Protein AF-A0A7S0H2W8-F1 (afdb_monomer_lite)

Foldseek 3Di:
DVVLLVVLVVLQVVLVVCLVVVVLVSSLVSLVSSLVSLVVVLVVCVPPPVNPPVVVNVVSVVVSVVSVVVSVVSVVSNVVVVCVVDDVPDPVNVVVVVVVVVVVVVVVVD

Sequence (110 aa):
TLVGLRAAGDQLRLAREFAVLGDYDTSRVYYQGVLSQVSRHVDAVDRDEDASDPYRKGKWHRVRAQLADEFKSVSALDLERAVFSTRPGSDAAADRARGAAAAQREGQAR

Organism: Micromonas pusilla (NCBI:txid38833)

Structure (mmCIF, N/CA/C/O backbone):
data_AF-A0A7S0H2W8-F1
#
_entry.id   AF-A0A7S0H2W8-F1
#
loop_
_atom_site.group_PDB
_atom_site.id
_atom_site.type_symbol
_atom_site.label_atom_id
_atom_site.label_alt_id
_atom_site.label_comp_id
_atom_site.label_asym_id
_atom_site.label_entity_id
_atom_site.label_seq_id
_atom_site.pdbx_PDB_ins_code
_atom_site.Cartn_x
_atom_site.Cartn_y
_atom_site.Cartn_z
_atom_site.occupancy
_atom_site.B_iso_or_equiv
_atom_site.auth_seq_id
_atom_site.auth_comp_id
_atom_site.auth_asym_id
_atom_site.auth_atom_id
_atom_site.pdbx_PDB_model_num
ATOM 1 N N . THR A 1 1 ? 1.760 -5.897 -21.029 1.00 52.69 1 THR A N 1
ATOM 2 C CA . THR A 1 1 ? 2.136 -5.161 -19.797 1.00 52.69 1 THR A CA 1
ATOM 3 C C . THR A 1 1 ? 1.343 -3.869 -19.588 1.00 52.69 1 THR A C 1
ATOM 5 O O . THR A 1 1 ? 0.982 -3.597 -18.454 1.00 52.69 1 THR A O 1
ATOM 8 N N . LEU A 1 2 ? 0.962 -3.117 -20.634 1.00 53.91 2 LEU A N 1
ATOM 9 C CA . LEU A 1 2 ? 0.207 -1.847 -20.510 1.00 53.91 2 LEU A CA 1
ATOM 10 C C . LEU A 1 2 ? -1.246 -1.953 -19.988 1.00 53.91 2 LEU A C 1
ATOM 12 O O . LEU A 1 2 ? -1.689 -1.067 -19.263 1.00 53.91 2 LEU A O 1
ATOM 16 N N . VAL A 1 3 ? -1.981 -3.027 -20.307 1.00 58.78 3 VAL A N 1
ATOM 17 C CA . VAL A 1 3 ? -3.389 -3.196 -19.871 1.00 58.78 3 VAL A CA 1
ATOM 18 C C . VAL A 1 3 ? -3.501 -3.348 -18.348 1.00 58.78 3 VAL A C 1
ATOM 20 O O . VAL A 1 3 ? -4.377 -2.745 -17.735 1.00 58.78 3 VAL A O 1
ATOM 23 N N . GLY A 1 4 ? -2.570 -4.081 -17.725 1.00 72.56 4 GLY A N 1
ATOM 24 C CA . GLY A 1 4 ? -2.546 -4.255 -16.269 1.00 72.56 4 GLY A CA 1
ATOM 25 C C . GLY A 1 4 ? -2.274 -2.947 -15.526 1.00 72.56 4 GLY A C 1
ATOM 26 O O . GLY A 1 4 ? -2.894 -2.672 -14.511 1.00 72.56 4 GLY A O 1
ATOM 27 N N . LEU A 1 5 ? -1.417 -2.083 -16.072 1.00 79.44 5 LEU A N 1
ATOM 28 C CA . LEU A 1 5 ? -1.057 -0.820 -15.424 1.00 79.44 5 LEU A CA 1
ATOM 29 C C . LEU A 1 5 ? -2.190 0.217 -15.464 1.00 79.44 5 LEU A C 1
ATOM 31 O O . LEU A 1 5 ? -2.321 1.021 -14.545 1.00 79.44 5 LEU A O 1
ATOM 35 N N . ARG A 1 6 ? -3.032 0.184 -16.506 1.00 84.00 6 ARG A N 1
ATOM 36 C CA . ARG A 1 6 ? -4.236 1.023 -16.576 1.00 84.00 6 ARG A CA 1
ATOM 37 C C . ARG A 1 6 ? -5.262 0.598 -15.526 1.00 84.00 6 ARG A C 1
ATOM 39 O O . ARG A 1 6 ? -5.730 1.448 -14.778 1.00 84.00 6 ARG A O 1
ATOM 46 N N . ALA A 1 7 ? -5.519 -0.706 -15.414 1.00 86.81 7 ALA A N 1
ATOM 47 C CA . ALA A 1 7 ? -6.379 -1.249 -14.365 1.00 86.81 7 ALA A CA 1
ATOM 48 C C . ALA A 1 7 ? -5.841 -0.926 -12.958 1.00 86.81 7 ALA A C 1
ATOM 50 O O . ALA A 1 7 ? -6.618 -0.571 -12.076 1.00 86.81 7 ALA A O 1
ATOM 51 N N . ALA A 1 8 ? -4.516 -0.950 -12.764 1.00 90.44 8 ALA A N 1
ATOM 52 C CA . ALA A 1 8 ? -3.889 -0.527 -11.511 1.00 90.44 8 ALA A CA 1
ATOM 53 C C . ALA A 1 8 ? -4.183 0.945 -11.165 1.00 90.44 8 ALA A C 1
ATOM 55 O O . ALA A 1 8 ? -4.339 1.279 -9.994 1.00 90.44 8 ALA A O 1
ATOM 56 N N . GLY A 1 9 ? -4.282 1.827 -12.166 1.00 93.44 9 GLY A N 1
ATOM 57 C CA . GLY A 1 9 ? -4.661 3.228 -11.967 1.00 93.44 9 GLY A CA 1
ATOM 58 C C . GLY A 1 9 ? -6.093 3.387 -11.450 1.00 93.44 9 GLY A C 1
ATOM 59 O O . GLY A 1 9 ? -6.317 4.114 -10.482 1.00 93.44 9 GLY A O 1
ATOM 60 N N . ASP A 1 10 ? -7.041 2.660 -12.042 1.00 94.75 10 ASP A N 1
ATOM 61 C CA . ASP A 1 10 ? -8.447 2.674 -11.615 1.00 94.75 10 ASP A CA 1
ATOM 62 C C . ASP A 1 10 ? -8.605 2.071 -10.207 1.00 94.75 10 ASP A C 1
ATOM 64 O O . ASP A 1 10 ? -9.289 2.626 -9.347 1.00 94.75 10 ASP A O 1
ATOM 68 N N . GLN A 1 11 ? -7.889 0.979 -9.926 1.00 95.12 11 GLN A N 1
ATOM 69 C CA . GLN A 1 11 ? -7.851 0.345 -8.605 1.00 95.1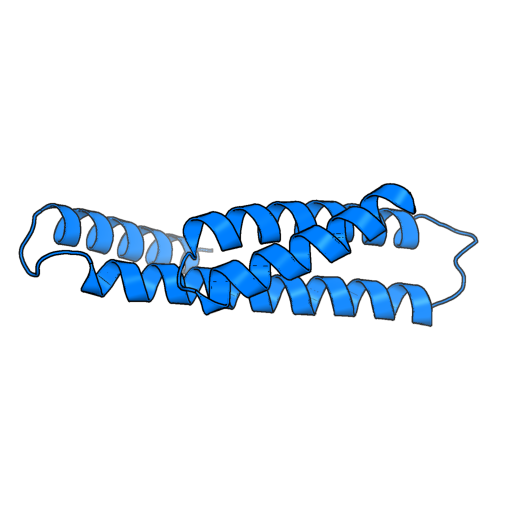2 11 GLN A CA 1
ATOM 70 C C . GLN A 1 11 ? -7.223 1.246 -7.537 1.00 95.12 11 GLN A C 1
ATOM 72 O O . GLN A 1 11 ? -7.708 1.282 -6.411 1.00 95.12 11 GLN A O 1
ATOM 77 N N . LEU A 1 12 ? -6.171 1.997 -7.874 1.00 97.12 12 LEU A N 1
ATOM 78 C CA . LEU A 1 12 ? -5.550 2.952 -6.954 1.00 97.12 12 LEU A CA 1
ATOM 79 C C . LEU A 1 12 ? -6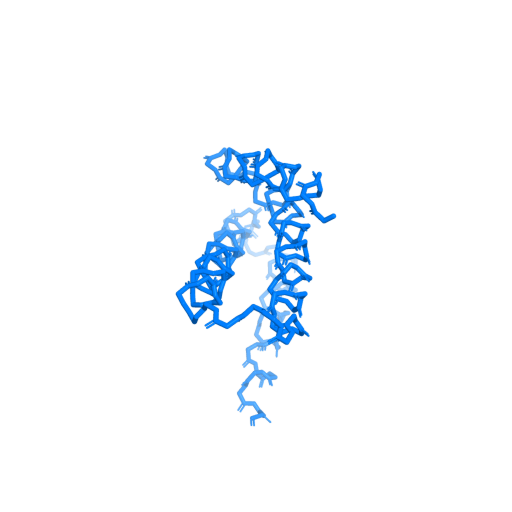.511 4.083 -6.592 1.00 97.12 12 LEU A C 1
ATOM 81 O O . LEU A 1 12 ? -6.555 4.520 -5.442 1.00 97.12 12 LEU A O 1
ATOM 85 N N . ARG A 1 13 ? -7.287 4.556 -7.570 1.00 96.88 13 ARG A N 1
ATOM 86 C CA . ARG A 1 13 ? -8.319 5.559 -7.321 1.00 96.88 13 ARG A CA 1
ATOM 87 C C . ARG A 1 13 ? -9.344 5.039 -6.313 1.00 96.88 13 ARG A C 1
ATOM 89 O O . ARG A 1 13 ? -9.579 5.715 -5.316 1.00 96.88 13 ARG A O 1
ATOM 96 N N . LEU A 1 14 ? -9.862 3.826 -6.519 1.00 97.00 14 LEU A N 1
ATOM 97 C CA . LEU A 1 14 ? -10.774 3.181 -5.568 1.00 97.00 14 LEU A CA 1
ATOM 98 C C . LEU A 1 14 ? -10.129 3.009 -4.187 1.00 97.00 14 LEU A C 1
ATOM 100 O O . LEU A 1 14 ? -10.749 3.338 -3.181 1.00 97.00 14 LEU A O 1
ATOM 104 N N . ALA A 1 15 ? -8.869 2.567 -4.124 1.00 97.62 15 ALA A N 1
ATOM 105 C CA . ALA A 1 15 ? -8.139 2.411 -2.865 1.00 97.62 15 ALA A CA 1
ATOM 106 C C . ALA A 1 15 ? -8.122 3.714 -2.049 1.00 97.62 15 ALA A C 1
ATOM 108 O O . ALA A 1 15 ? -8.373 3.703 -0.842 1.00 97.62 15 ALA A O 1
ATOM 109 N N . ARG A 1 16 ? -7.859 4.846 -2.711 1.00 98.06 16 ARG A N 1
ATOM 110 C CA . ARG A 1 16 ? -7.849 6.177 -2.088 1.00 98.06 16 ARG A CA 1
ATOM 111 C C . ARG A 1 16 ? -9.246 6.637 -1.681 1.00 98.06 16 ARG A C 1
ATOM 113 O O . ARG A 1 16 ? -9.391 7.182 -0.593 1.00 98.06 16 ARG A O 1
ATOM 120 N N . GLU A 1 17 ? -10.262 6.391 -2.505 1.00 98.12 17 GLU A N 1
ATOM 121 C CA . GLU A 1 17 ? -11.658 6.709 -2.176 1.00 98.12 17 GLU A CA 1
ATOM 122 C C . GLU A 1 17 ? -12.118 5.947 -0.917 1.00 98.12 17 GLU A C 1
ATOM 124 O O . GLU A 1 17 ? -12.616 6.569 0.021 1.00 98.12 17 GLU A O 1
ATOM 129 N N . PHE A 1 18 ? -11.844 4.639 -0.820 1.00 97.19 18 PHE A N 1
ATOM 130 C CA . PHE A 1 18 ? -12.135 3.849 0.386 1.00 97.19 18 PHE A CA 1
ATOM 131 C C . PHE A 1 18 ? -11.345 4.316 1.616 1.00 97.19 18 PHE A C 1
ATOM 133 O O . PHE A 1 18 ? -11.909 4.386 2.707 1.00 97.19 18 PHE A O 1
ATOM 140 N N . ALA A 1 19 ? -10.072 4.701 1.450 1.00 97.00 19 ALA A N 1
ATOM 141 C CA . ALA A 1 19 ? -9.277 5.256 2.548 1.00 97.00 19 ALA A CA 1
ATOM 142 C C . ALA A 1 19 ? -9.895 6.549 3.101 1.00 97.00 19 ALA A C 1
ATOM 144 O O . ALA A 1 19 ? -9.987 6.713 4.314 1.00 97.00 19 ALA A O 1
ATOM 145 N N . VAL A 1 20 ? -10.356 7.450 2.227 1.00 97.19 20 VAL A N 1
ATOM 146 C CA . VAL A 1 20 ? -11.019 8.701 2.632 1.00 97.19 20 VAL A CA 1
ATOM 147 C C . VAL A 1 20 ? -12.349 8.430 3.342 1.00 97.19 20 VAL A C 1
ATOM 149 O O . VAL A 1 20 ? -12.689 9.136 4.288 1.00 97.19 20 VAL A O 1
ATOM 152 N N . LEU A 1 21 ? -13.081 7.390 2.932 1.00 96.44 21 LEU A N 1
ATOM 153 C CA . LEU A 1 21 ? -14.323 6.961 3.585 1.00 96.44 21 LEU A CA 1
ATOM 154 C C . LEU A 1 21 ? -14.095 6.216 4.916 1.00 96.44 21 LEU A C 1
ATOM 156 O O . LEU A 1 21 ? -15.062 5.892 5.605 1.00 96.44 21 LEU A O 1
ATOM 160 N N . GLY A 1 22 ? -12.842 5.943 5.293 1.00 93.25 22 GLY A N 1
ATOM 161 C CA . GLY A 1 22 ? -12.492 5.210 6.512 1.00 93.25 22 GLY A CA 1
ATOM 162 C C . GLY A 1 22 ? -12.683 3.692 6.417 1.00 93.25 22 GLY A C 1
ATOM 163 O O . GLY A 1 22 ? -12.538 2.992 7.424 1.00 93.25 22 GLY A O 1
ATOM 164 N N . ASP A 1 23 ? -12.982 3.169 5.224 1.00 95.06 23 ASP A N 1
ATOM 165 C CA . ASP A 1 23 ? -12.988 1.732 4.946 1.00 95.06 23 ASP A CA 1
ATOM 166 C C . ASP A 1 23 ? -11.567 1.267 4.599 1.00 95.06 23 ASP A C 1
ATOM 168 O O . ASP A 1 23 ? -11.189 1.040 3.444 1.00 95.06 23 ASP A O 1
ATOM 172 N N . TYR A 1 24 ? -10.740 1.192 5.639 1.00 95.44 24 TYR A N 1
ATOM 173 C CA . TYR A 1 24 ? -9.333 0.847 5.496 1.00 95.44 24 TYR A CA 1
ATOM 174 C C . TYR A 1 24 ? -9.110 -0.622 5.124 1.00 95.44 24 TYR A C 1
ATOM 176 O O . TYR A 1 24 ? -8.125 -0.911 4.452 1.00 95.44 24 TYR A O 1
ATOM 184 N N . ASP A 1 25 ? -10.014 -1.535 5.487 1.00 91.94 25 ASP A N 1
ATOM 185 C CA . ASP A 1 25 ? -9.896 -2.956 5.135 1.00 91.94 25 ASP A CA 1
ATOM 186 C C . ASP A 1 25 ? -10.014 -3.141 3.615 1.00 91.94 25 ASP A C 1
ATOM 188 O O . ASP A 1 25 ? -9.079 -3.615 2.959 1.00 91.94 25 ASP A O 1
ATOM 192 N N . THR A 1 26 ? -11.088 -2.607 3.018 1.00 94.25 26 THR A N 1
ATOM 193 C CA . THR A 1 26 ? -11.268 -2.609 1.560 1.00 94.25 26 THR A CA 1
ATOM 194 C C . THR A 1 26 ? -10.140 -1.848 0.859 1.00 94.25 26 THR A C 1
ATOM 196 O O . THR A 1 26 ? -9.566 -2.334 -0.120 1.00 94.25 26 THR A O 1
ATOM 199 N N . SER A 1 27 ? -9.765 -0.671 1.374 1.00 96.25 27 SER A N 1
ATOM 200 C CA . SER A 1 27 ? -8.672 0.136 0.818 1.00 96.25 27 SER A CA 1
ATOM 201 C C . SER A 1 27 ? -7.346 -0.634 0.749 1.00 96.25 27 SER A C 1
ATOM 203 O O . SER A 1 27 ? -6.683 -0.640 -0.295 1.00 96.25 27 SER A O 1
ATOM 205 N N . ARG A 1 28 ? -6.966 -1.333 1.828 1.00 96.62 28 ARG A N 1
ATOM 206 C CA . ARG A 1 28 ? -5.709 -2.095 1.920 1.00 96.62 28 ARG A CA 1
ATOM 207 C C . ARG A 1 28 ? -5.636 -3.210 0.882 1.00 96.62 28 ARG A C 1
ATOM 209 O O . ARG A 1 28 ? -4.578 -3.385 0.273 1.00 96.62 28 ARG A O 1
ATOM 216 N N . VAL A 1 29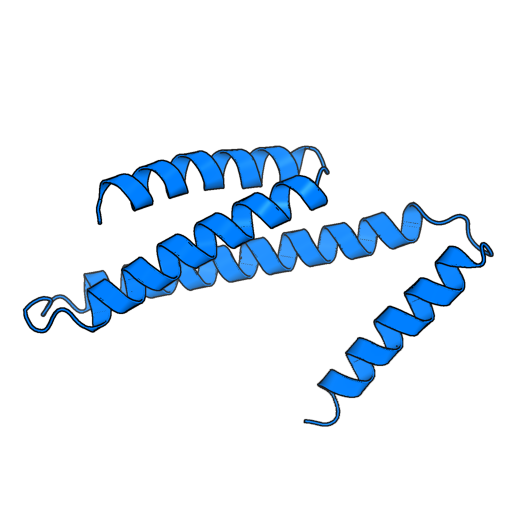 ? -6.744 -3.907 0.621 1.00 96.06 29 VAL A N 1
ATOM 217 C CA . VAL A 1 29 ? -6.808 -4.954 -0.414 1.00 96.06 29 VAL A CA 1
ATOM 218 C C . VAL A 1 29 ? -6.509 -4.377 -1.801 1.00 96.06 29 VAL A C 1
ATOM 220 O O . VAL A 1 29 ? -5.677 -4.926 -2.534 1.00 96.06 29 VAL A O 1
ATOM 223 N N . TYR A 1 30 ? -7.111 -3.235 -2.154 1.00 96.38 30 TYR A N 1
ATOM 224 C CA . TYR A 1 30 ? -6.819 -2.569 -3.428 1.00 96.38 30 TYR A CA 1
ATOM 225 C C . TYR A 1 30 ? -5.358 -2.107 -3.514 1.00 96.38 30 TYR A C 1
ATOM 227 O O . TYR A 1 30 ? -4.697 -2.375 -4.521 1.00 96.38 30 TYR A O 1
ATOM 235 N N . TYR A 1 31 ? -4.817 -1.483 -2.462 1.00 97.38 31 TYR A N 1
ATOM 236 C CA . TYR A 1 31 ? -3.408 -1.073 -2.432 1.00 97.38 31 TYR A CA 1
ATOM 237 C C . TYR A 1 31 ? -2.447 -2.251 -2.614 1.00 97.38 31 TYR A C 1
ATOM 239 O O . TYR A 1 31 ? -1.493 -2.139 -3.384 1.00 97.38 31 TYR A O 1
ATOM 247 N N . GLN A 1 32 ? -2.698 -3.390 -1.963 1.00 96.00 32 GLN A N 1
ATOM 248 C CA . GLN A 1 32 ? -1.864 -4.585 -2.104 1.00 96.00 32 GLN A CA 1
ATOM 249 C C . GLN A 1 32 ? -1.868 -5.112 -3.549 1.00 96.00 32 GLN A C 1
ATOM 251 O O . GLN A 1 32 ? -0.815 -5.475 -4.093 1.00 96.00 32 GLN A O 1
ATOM 256 N N . GLY A 1 33 ? -3.034 -5.101 -4.203 1.00 94.44 33 GLY A N 1
ATOM 257 C CA . GLY A 1 33 ? -3.172 -5.460 -5.613 1.00 94.44 33 GLY A CA 1
ATOM 258 C C . GLY A 1 33 ? -2.399 -4.518 -6.542 1.00 94.44 33 GLY A C 1
ATOM 259 O O . GLY A 1 33 ? -1.651 -4.983 -7.409 1.00 94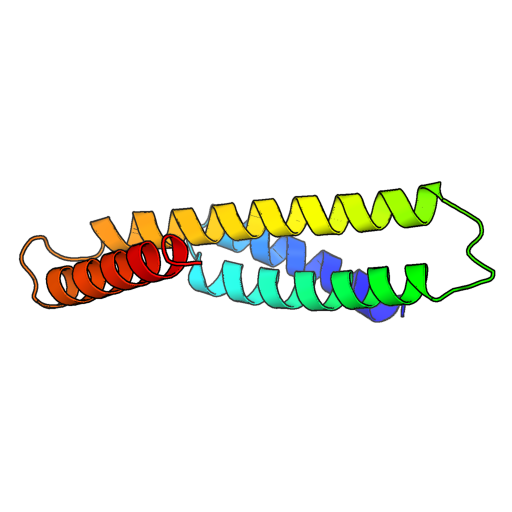.44 33 GLY A O 1
ATOM 260 N N . VAL A 1 34 ? -2.526 -3.204 -6.333 1.00 96.56 34 VAL A N 1
ATOM 261 C CA . VAL A 1 34 ? -1.825 -2.170 -7.115 1.00 96.56 34 VAL A CA 1
ATOM 262 C C . VAL A 1 34 ? -0.312 -2.266 -6.921 1.00 96.56 34 VAL A C 1
ATOM 264 O O . VAL A 1 34 ? 0.427 -2.308 -7.904 1.00 96.56 34 VAL A O 1
ATOM 267 N N . LEU A 1 35 ? 0.164 -2.374 -5.677 1.00 95.44 35 LEU A N 1
ATOM 268 C CA . LEU A 1 35 ? 1.588 -2.521 -5.361 1.00 95.44 35 LEU A CA 1
ATOM 269 C C . LEU A 1 35 ? 2.196 -3.755 -6.023 1.00 95.44 35 LEU A C 1
ATOM 271 O O . LEU A 1 35 ? 3.304 -3.684 -6.557 1.00 95.44 35 LEU A O 1
ATOM 275 N N . SER A 1 36 ? 1.463 -4.868 -6.045 1.00 94.19 36 SER A N 1
ATOM 276 C CA . SER A 1 36 ? 1.906 -6.097 -6.707 1.00 94.19 36 SER A CA 1
ATOM 277 C C . SER A 1 36 ? 2.052 -5.909 -8.220 1.00 94.19 36 SER A C 1
ATOM 279 O O . SER A 1 36 ? 3.025 -6.366 -8.818 1.00 94.19 36 SER A O 1
ATOM 281 N N . GLN A 1 37 ? 1.101 -5.222 -8.856 1.00 93.81 37 GLN A N 1
ATOM 282 C CA . GLN A 1 37 ? 1.141 -4.940 -10.293 1.00 93.81 37 GLN A CA 1
ATOM 283 C C . GLN A 1 37 ? 2.269 -3.966 -10.655 1.00 93.81 37 GLN A C 1
ATOM 285 O O . GLN A 1 37 ? 3.027 -4.231 -11.589 1.00 93.81 37 GLN A O 1
ATOM 290 N N . VAL A 1 38 ? 2.418 -2.879 -9.893 1.00 93.12 38 VAL A N 1
ATOM 291 C CA . VAL A 1 38 ? 3.476 -1.880 -10.099 1.00 93.12 38 VAL A CA 1
ATOM 292 C C . VAL A 1 38 ? 4.856 -2.480 -9.846 1.00 93.12 38 VAL A C 1
ATOM 294 O O . VAL A 1 38 ? 5.773 -2.211 -10.613 1.00 93.12 38 VAL A O 1
ATOM 297 N N . SER A 1 39 ? 5.016 -3.337 -8.834 1.00 92.88 39 SER A N 1
ATOM 298 C CA . SER A 1 39 ? 6.301 -3.996 -8.563 1.00 92.88 39 SER A CA 1
ATOM 299 C C . SER A 1 39 ? 6.725 -4.900 -9.717 1.00 92.88 39 SER A C 1
ATOM 301 O O . SER A 1 39 ? 7.850 -4.779 -10.185 1.00 92.88 39 SER A O 1
ATOM 303 N N . ARG A 1 40 ? 5.806 -5.701 -10.278 1.00 92.19 40 ARG A N 1
ATOM 304 C CA . ARG A 1 40 ? 6.101 -6.493 -11.486 1.00 92.19 40 ARG A CA 1
ATOM 305 C C . ARG A 1 40 ? 6.484 -5.623 -12.683 1.00 92.19 40 ARG A C 1
ATOM 307 O O . ARG A 1 40 ? 7.306 -6.038 -13.493 1.00 92.19 40 ARG A O 1
ATOM 314 N N . HIS A 1 41 ? 5.874 -4.444 -12.816 1.00 90.62 41 HIS A N 1
ATOM 315 C CA . HIS A 1 41 ? 6.213 -3.493 -13.876 1.00 90.62 41 HIS A CA 1
ATOM 316 C C . HIS A 1 41 ? 7.603 -2.886 -13.676 1.00 90.62 41 HIS A C 1
ATOM 318 O O . HIS A 1 41 ? 8.356 -2.807 -14.638 1.00 90.62 41 HIS A O 1
ATOM 324 N N . VAL A 1 42 ? 7.962 -2.514 -12.444 1.00 90.50 42 VAL A N 1
ATOM 325 C CA . VAL A 1 42 ? 9.323 -2.066 -12.104 1.00 90.50 42 VAL A CA 1
ATOM 326 C C . VAL A 1 42 ? 10.336 -3.155 -12.450 1.00 90.50 42 VAL A C 1
ATOM 328 O O . VAL A 1 42 ? 11.256 -2.887 -13.208 1.00 90.50 42 VAL A O 1
ATOM 331 N N . ASP A 1 43 ? 10.106 -4.396 -12.018 1.00 90.00 43 ASP A N 1
ATOM 332 C CA . ASP A 1 43 ? 11.023 -5.502 -12.309 1.00 90.00 43 ASP A CA 1
ATOM 333 C C . ASP A 1 43 ? 11.146 -5.775 -13.819 1.00 90.00 43 ASP A C 1
ATOM 335 O O . ASP A 1 43 ? 12.203 -6.165 -14.306 1.00 90.00 43 ASP A O 1
ATOM 339 N N . ALA A 1 44 ? 10.062 -5.598 -14.583 1.00 88.12 44 ALA A N 1
ATOM 340 C CA . ALA A 1 44 ? 10.096 -5.718 -16.040 1.00 88.12 44 ALA A CA 1
ATOM 341 C C . ALA A 1 44 ? 10.905 -4.586 -16.690 1.00 88.12 44 ALA A C 1
ATOM 343 O O . ALA A 1 44 ? 11.662 -4.844 -17.617 1.00 88.12 44 ALA A O 1
ATOM 344 N N . VAL A 1 45 ? 10.763 -3.355 -16.189 1.00 86.75 45 VAL A N 1
ATOM 345 C CA . VAL A 1 45 ? 11.536 -2.185 -16.631 1.00 86.75 45 VAL A CA 1
ATOM 346 C C . VAL A 1 45 ? 13.019 -2.322 -16.265 1.00 86.75 45 VAL A C 1
ATOM 348 O O . VAL A 1 45 ? 13.873 -1.873 -17.025 1.00 86.75 45 VAL A O 1
ATOM 351 N N . ASP A 1 46 ? 13.340 -2.961 -15.141 1.00 85.88 46 ASP A N 1
ATOM 352 C CA . ASP A 1 46 ? 14.720 -3.186 -14.709 1.00 85.88 46 ASP A CA 1
ATOM 353 C C . ASP A 1 46 ? 15.442 -4.223 -15.578 1.00 85.88 46 ASP A C 1
ATOM 355 O O . ASP A 1 46 ? 16.611 -4.013 -15.906 1.00 85.88 46 ASP A O 1
ATOM 359 N N . ARG A 1 47 ? 14.739 -5.299 -15.975 1.00 84.06 47 ARG A N 1
ATOM 360 C CA . ARG A 1 47 ? 15.252 -6.392 -16.828 1.00 84.06 47 ARG A CA 1
ATOM 361 C C . ARG A 1 47 ? 15.365 -6.047 -18.314 1.00 84.06 47 ARG A C 1
ATOM 363 O O . ARG A 1 47 ? 15.998 -6.795 -19.047 1.00 84.06 47 ARG A O 1
ATOM 370 N N . ASP A 1 48 ? 14.710 -4.984 -18.766 1.00 79.25 48 ASP A N 1
ATOM 371 C CA . ASP A 1 48 ? 14.785 -4.531 -20.153 1.00 79.25 48 ASP A CA 1
ATOM 372 C C . ASP A 1 48 ? 16.185 -3.925 -20.400 1.00 79.25 48 ASP A C 1
ATOM 374 O O . ASP A 1 48 ? 16.487 -2.819 -19.940 1.00 79.25 48 ASP A O 1
ATOM 378 N N . GLU A 1 49 ? 17.075 -4.699 -21.036 1.00 63.09 49 GLU A N 1
ATOM 379 C CA . GLU A 1 49 ? 18.471 -4.315 -21.324 1.00 63.09 49 GLU A CA 1
ATOM 380 C C . GLU A 1 49 ? 18.551 -3.130 -22.301 1.00 63.09 49 GLU A C 1
ATOM 382 O O . GLU A 1 49 ? 19.442 -2.288 -22.173 1.00 63.09 49 GLU A O 1
ATOM 387 N N . ASP A 1 50 ? 17.564 -3.000 -23.195 1.00 58.19 50 ASP A N 1
ATOM 388 C CA . ASP A 1 50 ? 17.421 -1.883 -24.137 1.00 58.19 50 ASP A CA 1
ATOM 389 C C . ASP A 1 50 ? 16.750 -0.651 -23.498 1.00 58.19 50 ASP A C 1
ATOM 391 O O . ASP A 1 50 ? 16.774 0.451 -24.061 1.00 58.19 50 ASP A O 1
ATOM 395 N N . ALA A 1 51 ? 16.197 -0.778 -22.282 1.00 56.41 51 ALA A N 1
ATOM 396 C CA . ALA A 1 51 ? 15.709 0.348 -21.487 1.00 56.41 51 ALA A CA 1
ATOM 397 C C . ALA A 1 51 ? 16.881 1.114 -20.848 1.00 56.41 51 ALA A C 1
ATOM 399 O O . ALA A 1 51 ? 17.018 1.217 -19.628 1.00 56.41 51 ALA A O 1
ATOM 400 N N . SER A 1 52 ? 17.709 1.706 -21.707 1.00 56.72 52 SER A N 1
ATOM 401 C CA . SER A 1 52 ? 18.834 2.585 -21.375 1.00 56.72 52 SER A CA 1
ATOM 402 C C . SER A 1 52 ? 18.403 3.908 -20.724 1.00 56.72 52 SER A C 1
ATOM 404 O O . SER A 1 52 ? 19.252 4.706 -20.358 1.00 56.72 52 SER A O 1
ATOM 406 N N . ASP A 1 53 ? 17.099 4.161 -20.550 1.00 71.44 53 ASP A N 1
ATOM 407 C CA . ASP A 1 53 ? 16.583 5.396 -19.958 1.00 71.44 53 ASP A CA 1
ATOM 408 C C . ASP A 1 53 ? 16.552 5.312 -18.413 1.00 71.44 53 ASP A C 1
ATOM 410 O O . ASP A 1 53 ? 15.596 4.771 -17.831 1.00 71.44 53 ASP A O 1
ATOM 414 N N . PRO A 1 54 ? 17.548 5.885 -17.706 1.00 74.94 54 PRO A N 1
ATOM 415 C CA . PRO A 1 54 ? 17.624 5.821 -16.249 1.00 74.94 54 PRO A CA 1
ATOM 416 C C . PRO A 1 54 ? 16.506 6.647 -15.602 1.00 74.94 54 PRO A C 1
ATOM 418 O O . PRO A 1 54 ? 16.097 6.378 -14.470 1.00 74.94 54 PRO A O 1
ATOM 421 N N . TYR A 1 55 ? 15.966 7.632 -16.327 1.00 78.81 55 TYR A N 1
ATOM 422 C CA . TYR A 1 55 ? 14.865 8.463 -15.863 1.00 78.81 55 TYR A CA 1
ATOM 423 C C . TYR A 1 55 ? 13.563 7.658 -15.787 1.00 78.81 55 TYR A C 1
ATOM 425 O O . TYR A 1 55 ? 12.808 7.788 -14.818 1.00 78.81 55 TYR A O 1
ATOM 433 N N . ARG A 1 56 ? 13.320 6.749 -16.741 1.00 80.81 56 ARG A N 1
ATOM 434 C CA . ARG A 1 56 ? 12.178 5.819 -16.686 1.00 80.81 56 ARG A CA 1
ATOM 435 C C . ARG A 1 56 ? 12.272 4.852 -15.509 1.00 80.81 56 ARG A C 1
ATOM 437 O O . ARG A 1 56 ? 11.266 4.685 -14.815 1.00 80.81 56 ARG A O 1
ATOM 444 N N . LYS A 1 57 ? 13.448 4.268 -15.251 1.00 84.69 57 LYS A N 1
ATOM 445 C CA . LYS A 1 57 ? 13.681 3.388 -14.086 1.00 84.69 57 LYS A CA 1
ATOM 446 C C . LYS A 1 57 ? 13.427 4.149 -12.782 1.00 84.69 57 LYS A C 1
ATOM 448 O O . LYS A 1 57 ? 12.557 3.776 -11.992 1.00 84.69 57 LYS A O 1
ATOM 453 N N . GLY A 1 58 ? 14.084 5.299 -12.613 1.00 89.19 58 GLY A N 1
ATOM 454 C CA . GLY A 1 58 ? 13.934 6.150 -11.429 1.00 89.19 58 GLY A CA 1
ATOM 455 C C . GLY A 1 58 ? 12.492 6.598 -11.174 1.00 89.19 58 GLY A C 1
ATOM 456 O O . GLY A 1 58 ? 12.020 6.561 -10.034 1.00 89.19 58 GLY A O 1
ATOM 457 N N . LYS A 1 59 ? 11.748 6.955 -12.230 1.00 91.62 59 LYS A N 1
ATOM 458 C CA . LYS A 1 59 ? 10.330 7.324 -12.124 1.00 91.62 59 LYS A CA 1
ATOM 459 C C . LYS A 1 59 ? 9.490 6.190 -11.539 1.00 91.62 59 LYS A C 1
ATOM 461 O O . LYS A 1 59 ? 8.721 6.429 -10.610 1.00 91.62 59 LYS A O 1
ATOM 466 N N . TRP A 1 60 ? 9.623 4.970 -12.057 1.00 91.88 60 TRP A N 1
ATOM 467 C CA . TRP A 1 60 ? 8.808 3.842 -11.596 1.00 91.88 60 TRP A CA 1
ATOM 468 C C . TRP A 1 60 ? 9.194 3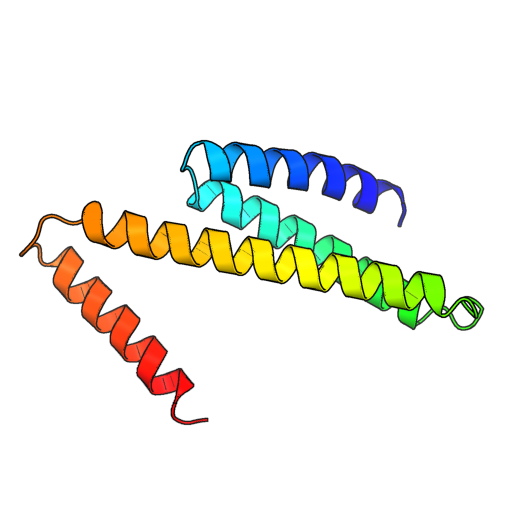.363 -10.195 1.00 91.88 60 TRP A C 1
ATOM 470 O O . TRP A 1 60 ? 8.301 3.055 -9.403 1.00 91.88 60 TRP A O 1
ATOM 480 N N . HIS A 1 61 ? 10.479 3.405 -9.830 1.00 94.00 61 HIS A N 1
ATOM 481 C CA . HIS A 1 61 ? 10.891 3.183 -8.441 1.00 94.00 61 HIS A CA 1
ATOM 482 C C . HIS A 1 61 ? 10.278 4.212 -7.488 1.00 94.00 61 HIS A C 1
ATOM 484 O O . HIS A 1 61 ? 9.779 3.835 -6.426 1.00 94.00 61 HIS A O 1
ATOM 490 N N . ARG A 1 62 ? 10.261 5.496 -7.873 1.00 95.56 62 ARG A N 1
ATOM 491 C CA . ARG A 1 62 ? 9.644 6.559 -7.069 1.00 95.56 62 ARG A CA 1
ATOM 492 C C . ARG A 1 62 ? 8.144 6.342 -6.894 1.00 95.56 62 ARG A C 1
ATOM 494 O O . ARG A 1 62 ? 7.653 6.464 -5.778 1.00 95.56 62 ARG A O 1
ATOM 501 N N . VAL A 1 63 ? 7.435 5.977 -7.965 1.00 94.94 63 VAL A N 1
ATOM 502 C CA . VAL A 1 63 ? 6.001 5.643 -7.899 1.00 94.94 63 VAL A CA 1
ATOM 503 C C . VAL A 1 63 ? 5.765 4.473 -6.943 1.00 94.94 63 VAL A C 1
ATOM 505 O O . VAL A 1 63 ? 4.920 4.572 -6.060 1.00 94.94 63 VAL A O 1
ATOM 508 N N . ARG A 1 64 ? 6.542 3.386 -7.057 1.00 95.56 64 ARG A N 1
ATOM 509 C CA . ARG A 1 64 ? 6.437 2.234 -6.146 1.00 95.56 64 ARG A CA 1
ATOM 510 C C . ARG A 1 64 ? 6.667 2.635 -4.685 1.00 95.56 64 ARG A C 1
ATOM 512 O O . ARG A 1 64 ? 5.928 2.179 -3.820 1.00 95.56 64 ARG A O 1
ATOM 519 N N . ALA A 1 65 ? 7.663 3.481 -4.415 1.00 97.44 65 ALA A N 1
ATOM 520 C CA . ALA A 1 65 ? 7.956 3.962 -3.066 1.00 97.44 65 ALA A CA 1
ATOM 521 C C . ALA A 1 65 ? 6.802 4.799 -2.490 1.00 97.44 65 ALA A C 1
ATOM 523 O O . ALA A 1 65 ? 6.335 4.512 -1.393 1.00 97.44 65 ALA A O 1
ATOM 524 N N . GLN A 1 66 ? 6.275 5.755 -3.263 1.00 97.50 66 GLN A N 1
ATOM 525 C CA . GLN A 1 66 ? 5.132 6.579 -2.851 1.00 97.50 66 GLN A CA 1
ATOM 526 C C . GLN A 1 66 ? 3.898 5.731 -2.521 1.00 97.50 66 GLN A C 1
ATOM 528 O O . GLN A 1 66 ? 3.268 5.932 -1.488 1.00 97.50 66 GLN A O 1
ATOM 533 N N . LEU A 1 67 ? 3.591 4.732 -3.355 1.00 96.94 67 LEU A N 1
ATOM 534 C CA . LEU A 1 67 ? 2.482 3.809 -3.102 1.00 96.94 67 LEU A CA 1
ATOM 535 C C . LEU A 1 67 ? 2.692 2.967 -1.841 1.00 96.94 67 LEU A C 1
ATOM 537 O O . LEU A 1 67 ? 1.737 2.695 -1.117 1.00 96.94 67 LEU A O 1
ATOM 541 N N . ALA A 1 68 ? 3.930 2.549 -1.571 1.00 97.62 68 ALA A N 1
ATOM 542 C CA . ALA A 1 68 ? 4.247 1.799 -0.363 1.00 97.62 68 ALA A CA 1
ATOM 543 C C . ALA A 1 68 ? 4.060 2.662 0.893 1.00 97.62 68 ALA A C 1
ATOM 545 O O . ALA A 1 68 ? 3.564 2.166 1.903 1.00 97.62 68 ALA A O 1
ATOM 546 N N . ASP A 1 69 ? 4.410 3.946 0.833 1.00 98.25 69 ASP A N 1
ATOM 547 C CA . ASP A 1 69 ? 4.227 4.876 1.950 1.00 98.25 69 ASP A CA 1
ATOM 548 C C . ASP A 1 69 ? 2.749 5.224 2.183 1.00 98.25 69 ASP A C 1
ATOM 550 O O . ASP A 1 69 ? 2.294 5.241 3.331 1.00 98.25 69 ASP A O 1
ATOM 554 N N . GLU A 1 70 ? 1.963 5.397 1.115 1.00 97.50 70 GLU A N 1
ATOM 555 C CA . GLU A 1 70 ? 0.503 5.520 1.216 1.00 97.50 70 GLU A CA 1
ATOM 556 C C . GLU A 1 70 ? -0.110 4.268 1.866 1.00 97.50 70 GLU A C 1
ATOM 558 O O . GLU A 1 70 ? -0.877 4.380 2.823 1.00 97.50 70 GLU A O 1
ATOM 563 N N . PHE A 1 71 ? 0.285 3.066 1.433 1.00 98.00 71 PHE A N 1
ATOM 564 C CA . PHE A 1 71 ? -0.216 1.811 2.004 1.00 98.00 71 PHE A CA 1
ATOM 565 C C . PHE A 1 71 ? 0.136 1.632 3.490 1.00 98.00 71 PHE A C 1
ATOM 567 O O . PHE A 1 71 ? -0.709 1.194 4.280 1.00 98.00 71 PHE A O 1
ATOM 574 N N . LYS A 1 72 ? 1.363 1.991 3.898 1.00 97.75 72 LYS A N 1
ATOM 575 C CA . LYS A 1 72 ? 1.754 2.015 5.319 1.00 97.75 72 LYS A CA 1
ATOM 576 C C . LYS A 1 72 ? 0.862 2.963 6.116 1.00 97.75 72 LYS A C 1
ATOM 578 O O . LYS A 1 72 ? 0.410 2.596 7.195 1.00 97.75 72 LYS A O 1
ATOM 583 N N . SER A 1 73 ? 0.580 4.146 5.570 1.00 97.62 73 SER A N 1
ATOM 584 C CA . SER A 1 73 ? -0.267 5.148 6.225 1.00 97.62 73 SER A CA 1
ATOM 585 C C . SER A 1 73 ? -1.692 4.629 6.426 1.00 97.62 73 SER A C 1
ATOM 587 O O . SER A 1 73 ? -2.214 4.697 7.534 1.00 97.62 73 SER A O 1
ATOM 589 N N . VAL A 1 74 ? -2.295 4.021 5.397 1.00 97.50 74 VAL A N 1
ATOM 590 C CA . VAL A 1 74 ? -3.627 3.394 5.504 1.00 97.50 74 VAL A CA 1
ATOM 591 C C . VAL A 1 74 ? -3.631 2.264 6.535 1.00 97.50 74 VAL A C 1
ATOM 593 O O . VAL A 1 74 ? -4.559 2.156 7.331 1.00 97.50 74 VAL A O 1
ATOM 596 N N . SER A 1 75 ? -2.579 1.445 6.569 1.00 94.69 75 SER A N 1
ATOM 597 C CA . SER A 1 75 ? -2.459 0.362 7.554 1.00 94.69 75 SER A CA 1
ATOM 598 C C . SER A 1 75 ? -2.336 0.891 8.989 1.00 94.69 75 SER A C 1
ATOM 600 O O . SER A 1 75 ? -2.901 0.303 9.906 1.00 94.69 75 SER A O 1
ATOM 602 N N . ALA A 1 76 ? -1.639 2.011 9.194 1.00 94.69 76 ALA A N 1
ATOM 603 C CA . ALA A 1 76 ? -1.558 2.666 10.498 1.00 94.69 76 ALA A CA 1
ATOM 604 C C . ALA A 1 76 ? -2.911 3.260 10.929 1.00 94.69 76 ALA A C 1
ATOM 606 O O . ALA A 1 76 ? -3.305 3.100 12.081 1.00 94.69 76 ALA A O 1
ATOM 607 N N . LEU A 1 77 ? -3.649 3.884 10.004 1.00 94.75 77 LEU A N 1
ATOM 608 C CA . LEU A 1 77 ? -4.995 4.402 10.271 1.00 94.75 77 LEU A CA 1
ATOM 609 C C . LEU A 1 77 ? -5.987 3.292 10.640 1.00 94.75 77 LEU A C 1
ATOM 611 O O . LEU A 1 77 ? -6.821 3.487 11.522 1.00 94.75 77 LEU A O 1
ATOM 615 N N . ASP A 1 78 ? -5.880 2.126 10.000 1.00 92.69 78 ASP A N 1
ATOM 616 C CA . ASP A 1 78 ? -6.684 0.949 10.335 1.00 92.69 78 ASP A CA 1
ATOM 617 C C . ASP A 1 78 ? -6.423 0.473 11.768 1.00 92.69 78 ASP A C 1
ATOM 619 O O . ASP A 1 78 ? -7.358 0.279 12.546 1.00 92.69 78 ASP A O 1
ATOM 623 N N . LEU A 1 79 ? -5.146 0.372 12.151 1.00 89.62 79 LEU A N 1
ATOM 624 C CA . LEU A 1 79 ? -4.750 0.021 13.514 1.00 89.62 79 LEU A CA 1
ATOM 625 C C . LEU A 1 79 ? -5.284 1.030 14.534 1.00 89.62 79 LEU A C 1
ATOM 627 O O . LEU A 1 79 ? -5.887 0.623 15.527 1.00 89.62 79 LEU A O 1
ATOM 631 N N . GLU A 1 80 ? -5.122 2.326 14.268 1.00 90.69 80 GLU A N 1
ATOM 632 C CA . GLU A 1 80 ? -5.594 3.393 15.152 1.00 90.69 80 GLU A CA 1
ATOM 633 C C . GLU A 1 80 ? -7.121 3.344 15.310 1.00 90.69 80 GLU A C 1
ATOM 635 O O . GLU A 1 80 ? -7.646 3.303 16.423 1.00 90.69 80 GLU A O 1
ATOM 640 N N . ARG A 1 81 ? -7.864 3.225 14.202 1.00 88.50 81 ARG A N 1
ATOM 641 C CA . ARG A 1 81 ? -9.326 3.049 14.221 1.00 88.50 81 ARG A CA 1
ATOM 642 C C . ARG A 1 81 ? -9.735 1.815 15.025 1.00 88.50 81 ARG A C 1
ATOM 644 O O . ARG A 1 81 ? -10.742 1.833 15.744 1.00 88.50 81 ARG A O 1
ATOM 651 N N . ALA A 1 82 ? -8.973 0.733 14.909 1.00 83.88 82 ALA A N 1
ATOM 652 C CA . ALA A 1 82 ? -9.265 -0.515 15.587 1.00 83.88 82 ALA A CA 1
ATOM 653 C C . ALA A 1 82 ? -9.073 -0.423 17.111 1.00 83.88 82 ALA A C 1
ATOM 655 O O . ALA A 1 82 ? -9.710 -1.211 17.818 1.00 83.88 82 ALA A O 1
ATOM 656 N N . VAL A 1 83 ? -8.257 0.510 17.623 1.00 84.56 83 VAL A N 1
ATOM 657 C CA . VAL A 1 83 ? -8.131 0.805 19.065 1.00 84.56 83 VAL A CA 1
ATOM 658 C C . VAL A 1 83 ? -9.445 1.363 19.612 1.00 84.56 83 VAL A C 1
ATOM 660 O O . VAL A 1 83 ? -9.954 0.869 20.619 1.00 84.56 83 VAL A O 1
ATOM 663 N N . PHE A 1 84 ? -10.049 2.323 18.907 1.00 82.81 84 PHE A N 1
ATOM 664 C CA . PHE A 1 84 ? -11.309 2.957 19.319 1.00 82.81 84 PHE A CA 1
ATOM 665 C C . PHE A 1 84 ? -12.546 2.079 19.100 1.00 82.81 84 PHE A C 1
ATOM 667 O O . PHE A 1 84 ? -13.569 2.272 19.753 1.00 82.81 84 PHE A O 1
ATOM 674 N N . SER A 1 85 ? -12.465 1.108 18.189 1.00 73.88 85 SER A N 1
ATOM 675 C CA . SER A 1 85 ? -13.584 0.206 17.882 1.00 73.88 85 SER A CA 1
ATOM 676 C C . SER A 1 85 ? -13.750 -0.917 18.914 1.00 73.88 85 SER A C 1
ATOM 678 O O . SER A 1 85 ? -14.808 -1.538 19.004 1.00 73.88 85 SER A O 1
ATOM 680 N N . THR A 1 86 ? -12.721 -1.195 19.715 1.00 71.38 86 THR A N 1
ATOM 681 C CA . THR A 1 86 ? -12.828 -2.098 20.865 1.00 71.38 86 THR A CA 1
ATOM 682 C C . THR A 1 86 ? -13.387 -1.372 22.073 1.00 71.38 86 THR A C 1
ATOM 684 O O . THR A 1 86 ? -12.858 -0.340 22.474 1.00 71.38 86 THR A O 1
ATOM 687 N N . ARG A 1 87 ? -14.402 -1.955 22.727 1.00 72.75 87 ARG A N 1
ATOM 688 C CA . ARG A 1 87 ? -14.797 -1.497 24.064 1.00 72.75 87 ARG A CA 1
ATOM 689 C C . ARG A 1 87 ? -13.577 -1.574 24.992 1.00 72.75 87 ARG A C 1
ATOM 691 O O . ARG A 1 87 ? -12.994 -2.663 25.099 1.00 72.75 87 ARG A O 1
ATOM 698 N N . PRO A 1 88 ? -13.209 -0.474 25.672 1.00 67.44 88 PRO A N 1
ATOM 699 C CA . PRO A 1 88 ? -12.189 -0.512 26.711 1.00 67.44 88 PRO A CA 1
ATOM 700 C C . PRO A 1 88 ? -12.549 -1.582 27.750 1.00 67.44 88 PRO A C 1
ATOM 702 O O . PRO A 1 88 ? -13.677 -1.614 28.236 1.00 67.44 88 PRO A O 1
ATOM 705 N N . GLY A 1 89 ? -11.618 -2.497 28.035 1.00 68.31 89 GLY A N 1
ATOM 706 C CA . GLY A 1 89 ? -11.836 -3.615 28.964 1.00 68.31 89 GLY A CA 1
ATOM 707 C C . GLY A 1 89 ? -12.517 -4.860 28.376 1.00 68.31 89 GLY A C 1
ATOM 708 O O . GLY A 1 89 ? -12.782 -5.794 29.123 1.00 68.31 89 GLY A O 1
ATOM 709 N N . SER A 1 90 ? -12.793 -4.911 27.067 1.00 68.81 90 SER A N 1
ATOM 710 C CA . SER A 1 90 ? -13.212 -6.163 26.413 1.00 68.81 90 SER A CA 1
ATOM 711 C C . SER A 1 90 ? -12.026 -7.110 26.195 1.00 68.81 90 SER A C 1
ATOM 713 O O . SER A 1 90 ? -10.928 -6.657 25.866 1.00 68.81 90 SER A O 1
ATOM 715 N N . ASP A 1 91 ? -12.250 -8.424 26.303 1.00 63.22 91 ASP A N 1
ATOM 716 C CA . ASP A 1 91 ? -11.214 -9.450 26.075 1.00 63.22 91 ASP A CA 1
ATOM 717 C C . ASP A 1 91 ? -10.556 -9.319 24.688 1.00 63.22 91 ASP A C 1
ATOM 719 O O . ASP A 1 91 ? -9.343 -9.468 24.545 1.00 63.22 91 ASP A O 1
ATOM 723 N N . ALA A 1 92 ? -11.327 -8.886 23.684 1.00 61.09 92 ALA A N 1
ATOM 724 C CA . ALA A 1 92 ? -10.838 -8.601 22.336 1.00 61.09 92 ALA A CA 1
ATOM 725 C C . ALA A 1 92 ? -9.809 -7.451 22.276 1.00 61.09 92 ALA A C 1
ATOM 727 O O . ALA A 1 92 ? -8.924 -7.457 21.418 1.00 61.09 92 ALA A O 1
ATOM 728 N N . ALA A 1 93 ? -9.904 -6.462 23.172 1.00 56.41 93 ALA A N 1
ATOM 729 C CA . ALA A 1 93 ? -8.920 -5.385 23.282 1.00 56.41 93 ALA A CA 1
ATOM 730 C C . ALA A 1 93 ? -7.607 -5.900 23.894 1.00 56.41 93 ALA A C 1
ATOM 732 O O . ALA A 1 93 ? -6.522 -5.545 23.430 1.00 56.41 93 ALA A O 1
ATOM 733 N N . ALA A 1 94 ? -7.706 -6.778 24.897 1.00 58.69 94 ALA A N 1
ATOM 734 C CA . ALA A 1 94 ? -6.554 -7.393 25.546 1.00 58.69 94 ALA A CA 1
ATOM 735 C C . ALA A 1 94 ? -5.807 -8.347 24.597 1.00 58.69 94 ALA A C 1
ATOM 737 O O . ALA A 1 94 ? -4.579 -8.293 24.520 1.00 58.69 94 ALA A O 1
ATOM 738 N N . ASP A 1 95 ? -6.525 -9.165 23.823 1.00 63.38 95 ASP A N 1
ATOM 739 C CA . ASP A 1 95 ? -5.927 -10.073 22.836 1.00 63.38 95 ASP A CA 1
ATOM 740 C C . ASP A 1 95 ? -5.227 -9.332 21.694 1.00 63.38 95 ASP A C 1
ATOM 742 O O . ASP A 1 95 ? -4.108 -9.691 21.317 1.00 63.38 95 ASP A O 1
ATOM 746 N N . ARG A 1 96 ? -5.818 -8.244 21.182 1.00 62.69 96 ARG A N 1
ATOM 747 C CA . ARG A 1 96 ? -5.180 -7.447 20.122 1.00 62.69 96 ARG A CA 1
ATOM 748 C C . ARG A 1 96 ? -3.985 -6.633 20.617 1.00 62.69 96 ARG A C 1
ATOM 750 O O . ARG A 1 96 ? -2.985 -6.569 19.905 1.00 62.69 96 ARG A O 1
ATOM 757 N N . ALA A 1 97 ? -4.029 -6.075 21.829 1.00 59.75 97 ALA A N 1
ATOM 758 C CA . ALA A 1 97 ? -2.871 -5.402 22.430 1.00 59.75 97 ALA A CA 1
ATOM 759 C C . ALA A 1 97 ? -1.694 -6.371 22.640 1.00 59.75 97 ALA A C 1
ATOM 761 O O . ALA A 1 97 ? -0.544 -6.021 22.368 1.00 59.75 97 ALA A O 1
ATOM 762 N N . ARG A 1 98 ? -1.983 -7.616 23.049 1.00 61.94 98 ARG A N 1
ATOM 763 C CA . ARG A 1 98 ? -0.984 -8.692 23.135 1.00 61.94 98 ARG A CA 1
ATOM 764 C C . ARG A 1 98 ? -0.383 -9.023 21.764 1.00 61.94 98 ARG A C 1
ATOM 766 O O . ARG A 1 98 ? 0.837 -9.134 21.661 1.00 61.94 98 ARG A O 1
ATOM 773 N N . GLY A 1 99 ? -1.208 -9.115 20.718 1.00 62.72 99 GLY A N 1
ATOM 774 C CA . GLY A 1 99 ? -0.756 -9.368 19.344 1.00 62.72 99 GLY A CA 1
ATOM 775 C C . GLY A 1 99 ? 0.118 -8.249 18.761 1.00 62.72 99 GLY A C 1
ATOM 776 O O . GLY A 1 99 ? 1.178 -8.523 18.201 1.00 62.72 99 GLY A O 1
ATOM 777 N N . ALA A 1 100 ? -0.271 -6.984 18.948 1.00 59.47 100 ALA A N 1
ATOM 778 C CA . ALA A 1 100 ? 0.514 -5.829 18.501 1.00 59.47 100 ALA A CA 1
ATOM 779 C C . ALA A 1 100 ? 1.866 -5.726 19.237 1.00 59.47 100 ALA A C 1
ATOM 781 O O . ALA A 1 100 ? 2.904 -5.510 18.611 1.00 59.47 100 ALA A O 1
ATOM 782 N N . ALA A 1 101 ? 1.880 -5.973 20.552 1.00 57.75 101 ALA A N 1
ATOM 783 C CA . ALA A 1 101 ? 3.107 -5.984 21.348 1.00 57.75 101 ALA A CA 1
ATOM 784 C C . ALA A 1 101 ? 4.063 -7.129 20.962 1.00 57.75 101 ALA A C 1
ATOM 786 O O . ALA A 1 101 ? 5.280 -6.948 21.011 1.00 57.75 101 ALA A O 1
ATOM 787 N N . ALA A 1 102 ? 3.538 -8.291 20.560 1.00 57.31 102 ALA A N 1
ATOM 788 C CA . ALA A 1 102 ? 4.348 -9.401 20.059 1.00 57.31 102 ALA A CA 1
ATOM 789 C C . ALA A 1 10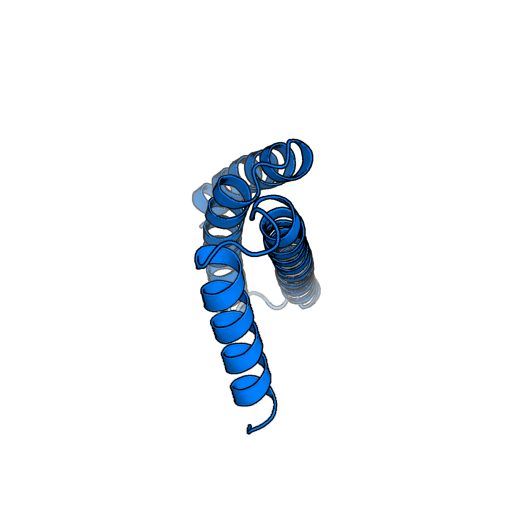2 ? 5.026 -9.050 18.722 1.00 57.31 102 ALA A C 1
ATOM 791 O O . ALA A 1 102 ? 6.237 -9.225 18.588 1.00 57.31 102 ALA A O 1
ATOM 792 N N . ALA A 1 103 ? 4.286 -8.445 17.787 1.00 55.41 103 ALA A N 1
ATOM 793 C CA . ALA A 1 103 ? 4.828 -8.002 16.500 1.00 55.41 103 ALA A CA 1
ATOM 794 C C . ALA A 1 103 ? 5.921 -6.921 16.652 1.00 55.41 103 ALA A C 1
ATOM 796 O O . ALA A 1 103 ? 6.913 -6.927 15.924 1.00 55.41 103 ALA A O 1
ATOM 797 N N . GLN A 1 104 ? 5.790 -6.020 17.635 1.00 51.94 104 GLN A N 1
ATOM 798 C CA . GLN A 1 104 ? 6.821 -5.017 17.941 1.00 51.94 104 GLN A CA 1
ATOM 799 C C . GLN A 1 104 ? 8.088 -5.608 18.574 1.00 51.94 104 GLN A C 1
ATOM 801 O O . GLN A 1 104 ? 9.174 -5.075 18.348 1.00 51.94 104 GLN A O 1
ATOM 806 N N . ARG A 1 105 ? 7.985 -6.711 19.325 1.00 50.69 105 ARG A N 1
ATOM 807 C CA . ARG A 1 105 ? 9.155 -7.400 19.900 1.00 50.69 105 ARG A CA 1
ATOM 808 C C . ARG A 1 105 ? 9.921 -8.211 18.860 1.00 50.69 105 ARG A C 1
ATOM 810 O O . ARG A 1 105 ? 11.147 -8.210 18.883 1.00 50.69 105 ARG A O 1
ATOM 817 N N . GLU A 1 106 ? 9.227 -8.842 17.917 1.00 51.28 106 GLU A N 1
ATOM 818 C CA . GLU A 1 106 ? 9.876 -9.578 16.823 1.00 51.28 106 GLU A CA 1
ATOM 819 C C . GLU A 1 106 ? 10.601 -8.656 15.830 1.00 51.28 106 GLU A C 1
ATOM 821 O O . GLU A 1 106 ? 11.625 -9.044 15.270 1.00 51.28 106 GLU A O 1
ATOM 826 N N . GLY A 1 107 ? 10.129 -7.417 15.657 1.00 51.28 107 GLY A N 1
ATOM 827 C CA . GLY A 1 107 ? 10.807 -6.400 14.846 1.00 51.28 107 GLY A CA 1
ATOM 828 C C . GLY A 1 107 ? 12.058 -5.784 15.489 1.00 51.28 107 GLY A C 1
ATOM 829 O O . GLY A 1 107 ? 12.869 -5.209 14.775 1.00 51.28 107 GLY A O 1
ATOM 830 N N . GLN A 1 108 ? 12.230 -5.901 16.812 1.00 49.03 108 GLN A N 1
ATOM 831 C CA . GLN A 1 108 ? 13.404 -5.396 17.547 1.00 49.03 108 GLN A CA 1
ATOM 832 C C . GLN A 1 108 ? 14.485 -6.465 17.783 1.00 49.03 108 GLN A C 1
ATOM 834 O O . GLN A 1 108 ? 15.567 -6.141 18.265 1.00 49.03 108 GLN A O 1
ATOM 839 N N . ALA A 1 109 ? 14.195 -7.729 17.463 1.00 49.47 109 ALA A N 1
ATOM 840 C CA . ALA A 1 109 ? 15.096 -8.867 17.652 1.00 49.47 109 ALA A CA 1
ATOM 841 C C . ALA A 1 109 ? 15.800 -9.326 16.354 1.00 49.47 109 ALA A C 1
ATOM 843 O O . ALA A 1 109 ? 16.374 -10.415 16.325 1.00 49.47 109 ALA A O 1
ATOM 844 N N . ARG A 1 110 ? 15.751 -8.522 15.286 1.00 41.97 110 ARG A N 1
ATOM 845 C CA . ARG A 1 110 ? 16.488 -8.719 14.027 1.00 41.97 110 ARG A CA 1
ATOM 846 C C . ARG A 1 110 ? 17.392 -7.527 13.763 1.00 41.97 110 ARG A C 1
ATOM 848 O O . ARG A 1 110 ? 18.477 -7.763 13.194 1.00 41.97 110 ARG A O 1
#

Secondary structure (DSSP, 8-state):
-HHHHHHHHHHHHHHHHHHHTT-HHHHHHHHHHHHHHHHHHHHHHHH-TT---HHHHHHHHHHHHHHHHHHHHHHHHHHHHHHHHSPTT-HHHHHHHHHHHHHHHHTT--

Radius of gyration: 17.99 Å; chains: 1; bounding box: 34×19×53 Å

pLDDT: mean 82.09, std 16.49, range [41.97, 98.25]

InterPro domains:
  IPR048611 Katanin p60 ATPase-containing subunit A1, MIT domain [PF21126] (11-75)
  IPR048611 Katanin p60 ATPase-containing subunit A1, MIT domain [cd21748] (9-77)